Protein AF-A0A2V9WZZ8-F1 (afdb_monomer)

pLDDT: mean 70.02, std 19.93, range [45.94, 97.69]

Mean predicted aligned error: 18.55 Å

Structure (mmCIF, N/CA/C/O backbone):
data_AF-A0A2V9WZZ8-F1
#
_entry.id   AF-A0A2V9WZZ8-F1
#
loop_
_atom_site.group_PDB
_atom_site.id
_atom_site.type_symbol
_atom_site.label_atom_id
_atom_site.label_alt_id
_atom_site.label_comp_id
_atom_site.label_asym_id
_atom_site.label_entity_id
_atom_site.label_seq_id
_atom_site.pdbx_PDB_ins_code
_atom_site.Cartn_x
_atom_site.Cartn_y
_atom_site.C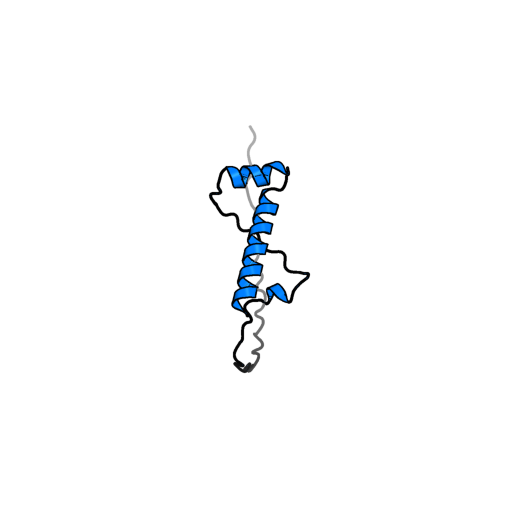artn_z
_atom_site.occupancy
_atom_site.B_iso_or_equiv
_atom_site.auth_seq_id
_atom_site.auth_comp_id
_atom_site.auth_asym_id
_atom_site.auth_atom_id
_atom_site.pdbx_PDB_model_num
ATOM 1 N N . MET A 1 1 ? 31.987 40.191 -49.364 1.00 49.53 1 MET A N 1
ATOM 2 C CA . MET A 1 1 ? 33.458 40.159 -49.185 1.00 49.53 1 MET A CA 1
ATOM 3 C C . MET A 1 1 ? 33.803 40.176 -47.699 1.00 49.53 1 MET A C 1
ATOM 5 O O . MET A 1 1 ? 33.594 41.201 -47.069 1.00 49.53 1 MET A O 1
ATOM 9 N N . LYS A 1 2 ? 34.309 39.069 -47.145 1.00 51.34 2 LYS A N 1
ATOM 10 C CA . LYS A 1 2 ? 35.476 38.989 -46.240 1.00 51.34 2 LYS A CA 1
ATOM 11 C C . LYS A 1 2 ? 35.624 37.543 -45.763 1.00 51.34 2 LYS A C 1
ATOM 13 O O . LYS A 1 2 ? 34.657 36.835 -45.519 1.00 51.34 2 LYS A O 1
ATOM 18 N N . LEU A 1 3 ? 36.875 37.120 -45.782 1.00 49.03 3 LEU A N 1
ATOM 19 C CA . LEU A 1 3 ? 37.390 35.763 -45.758 1.00 49.03 3 LEU A CA 1
ATOM 20 C C . LEU A 1 3 ? 37.950 35.426 -44.368 1.00 49.03 3 LEU A C 1
ATOM 22 O O . LEU A 1 3 ? 38.599 36.286 -43.781 1.00 49.03 3 LEU A O 1
ATOM 26 N N . ARG A 1 4 ? 37.872 34.127 -44.010 1.00 50.03 4 ARG A N 1
ATOM 27 C CA . ARG A 1 4 ? 38.788 33.363 -43.117 1.00 50.03 4 ARG A CA 1
ATOM 28 C C . ARG A 1 4 ? 38.669 33.691 -41.605 1.00 50.03 4 ARG A C 1
ATOM 30 O O . ARG A 1 4 ? 38.295 34.790 -41.250 1.00 50.03 4 ARG A O 1
ATOM 37 N N . THR A 1 5 ? 38.911 32.780 -40.653 1.00 53.75 5 THR A N 1
ATOM 38 C CA . THR A 1 5 ? 40.075 31.882 -40.508 1.00 53.75 5 THR A CA 1
ATOM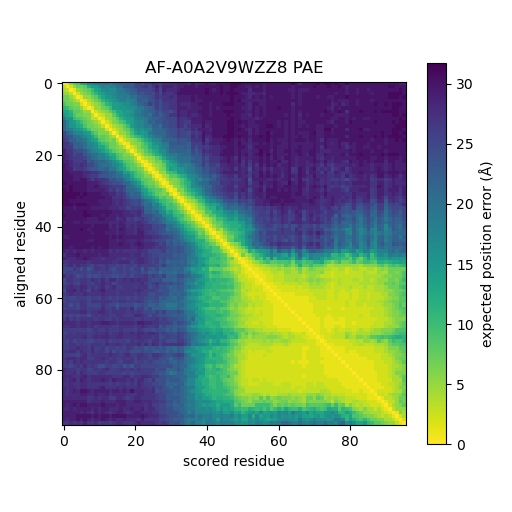 39 C C . THR A 1 5 ? 39.826 30.658 -39.592 1.00 53.75 5 THR A C 1
ATOM 41 O O . THR A 1 5 ? 39.423 30.767 -38.445 1.00 53.75 5 THR A O 1
ATOM 44 N N . ARG A 1 6 ? 40.151 29.485 -40.151 1.00 49.44 6 ARG A N 1
ATOM 45 C CA . ARG A 1 6 ? 40.938 28.336 -39.643 1.00 49.44 6 ARG A CA 1
ATOM 46 C C . ARG A 1 6 ? 40.933 27.963 -38.135 1.00 49.44 6 ARG A C 1
ATOM 48 O O . ARG A 1 6 ? 41.468 28.660 -37.285 1.00 49.44 6 ARG A O 1
ATOM 55 N N . VAL A 1 7 ? 40.490 26.723 -37.898 1.00 58.28 7 VAL A N 1
ATOM 56 C CA . VAL A 1 7 ? 40.718 25.845 -36.733 1.00 58.28 7 VAL A CA 1
ATOM 57 C C . VAL A 1 7 ? 42.209 25.566 -36.501 1.00 58.28 7 VAL A C 1
ATOM 59 O O . VAL A 1 7 ? 42.866 25.094 -37.424 1.00 58.28 7 VAL A O 1
ATOM 62 N N . THR A 1 8 ? 42.695 25.704 -35.260 1.00 53.38 8 THR A N 1
ATOM 63 C CA . THR A 1 8 ? 43.845 24.946 -34.715 1.00 53.38 8 THR A CA 1
ATOM 64 C C . THR A 1 8 ? 43.737 24.811 -33.183 1.00 53.38 8 THR A C 1
ATOM 66 O O . THR A 1 8 ? 44.142 25.690 -32.427 1.00 53.38 8 THR A O 1
ATOM 69 N N . LYS A 1 9 ? 43.205 23.686 -32.675 1.00 53.72 9 LYS A N 1
ATOM 70 C CA . LYS A 1 9 ? 43.284 23.361 -31.236 1.00 53.72 9 LYS A CA 1
ATOM 71 C C . LYS A 1 9 ? 44.623 22.682 -30.946 1.00 53.72 9 LYS A C 1
ATOM 73 O O . LYS A 1 9 ? 44.947 21.655 -31.535 1.00 53.72 9 LYS A O 1
ATOM 78 N N . GLY A 1 10 ? 45.390 23.305 -30.055 1.00 45.94 10 GLY A N 1
ATOM 79 C CA . GLY A 1 10 ? 46.768 22.970 -29.716 1.00 45.94 10 GLY A CA 1
ATOM 80 C C . GLY A 1 10 ? 47.008 21.536 -29.230 1.00 45.94 10 GLY A C 1
ATOM 81 O O . GLY A 1 10 ? 46.211 20.922 -28.520 1.00 45.94 10 GLY A O 1
ATOM 82 N N . ARG A 1 11 ? 48.181 21.053 -29.634 1.00 48.47 11 ARG A N 1
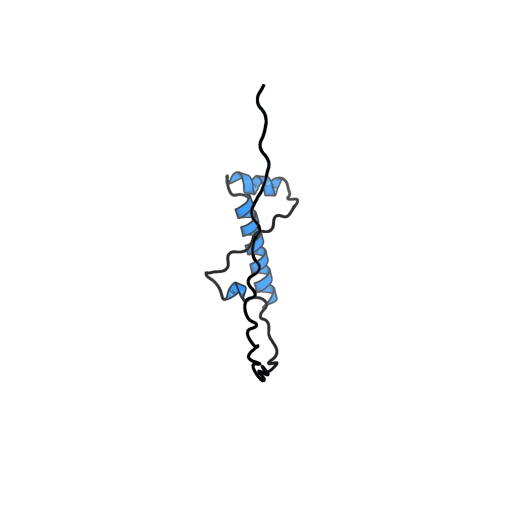ATOM 83 C CA . ARG A 1 11 ? 48.864 19.797 -29.314 1.00 48.47 11 ARG A CA 1
ATOM 84 C C . ARG A 1 11 ? 48.955 19.581 -27.793 1.00 48.47 11 ARG A C 1
ATOM 86 O O . ARG A 1 11 ? 49.617 20.347 -27.102 1.00 48.47 11 ARG A O 1
ATOM 93 N N . ARG A 1 12 ? 48.330 18.519 -27.267 1.00 47.69 12 ARG A N 1
ATOM 94 C CA . ARG A 1 12 ? 48.564 18.041 -25.890 1.00 47.69 12 ARG A CA 1
ATOM 95 C C . ARG A 1 12 ? 49.848 17.209 -25.858 1.00 47.69 12 ARG A C 1
ATOM 97 O O . ARG A 1 12 ? 49.940 16.184 -26.532 1.00 47.69 12 ARG A O 1
ATOM 104 N N . GLY A 1 13 ? 50.835 17.679 -25.099 1.00 46.44 13 GLY A N 1
ATOM 105 C CA . GLY A 1 13 ? 52.066 16.953 -24.799 1.00 46.44 13 GLY A CA 1
ATOM 106 C C . GLY A 1 13 ? 51.802 15.730 -23.917 1.00 46.44 13 GLY A C 1
ATOM 107 O O . GLY A 1 13 ? 50.931 15.751 -23.051 1.00 46.44 13 GLY A O 1
ATOM 108 N N . LYS A 1 14 ? 52.553 14.656 -24.171 1.00 54.34 14 LYS A N 1
ATOM 109 C CA . LYS A 1 14 ? 52.608 13.443 -23.351 1.00 54.34 14 LYS A CA 1
ATOM 110 C C . LYS A 1 14 ? 53.529 13.700 -22.156 1.00 54.34 14 LYS A C 1
ATOM 112 O O . LYS A 1 14 ? 54.690 14.037 -22.365 1.00 54.34 14 LYS A O 1
ATOM 117 N N . THR A 1 15 ? 53.059 13.466 -20.936 1.00 51.28 15 THR A N 1
ATOM 118 C CA . THR A 1 15 ? 53.920 13.308 -19.755 1.00 51.28 15 THR A CA 1
ATOM 119 C C . THR A 1 15 ? 53.725 11.910 -19.181 1.00 51.28 15 THR A C 1
ATOM 121 O O . THR A 1 15 ? 52.633 11.513 -18.782 1.00 51.28 15 THR A O 1
ATOM 124 N N . ALA A 1 16 ? 54.806 11.132 -19.219 1.00 50.78 16 ALA A N 1
ATOM 125 C CA . ALA A 1 16 ? 54.902 9.803 -18.643 1.00 50.78 16 ALA A CA 1
ATOM 126 C C . ALA A 1 16 ? 55.056 9.919 -17.120 1.00 50.78 16 ALA A C 1
ATOM 128 O O . ALA A 1 16 ? 55.975 10.576 -16.635 1.00 50.78 16 ALA A O 1
ATOM 129 N N . GLY A 1 17 ? 54.162 9.270 -16.372 1.00 46.59 17 GLY A N 1
ATOM 130 C CA . GLY A 1 17 ? 54.146 9.276 -14.910 1.00 46.59 17 GLY A CA 1
ATOM 131 C C . GLY A 1 17 ? 54.171 7.864 -14.327 1.00 46.59 17 GLY A C 1
ATOM 132 O O . GLY A 1 17 ? 53.133 7.234 -14.192 1.00 46.59 17 GLY A O 1
ATOM 133 N N . ARG A 1 18 ? 55.391 7.404 -14.027 1.00 51.78 18 ARG A N 1
ATOM 134 C CA . ARG A 1 18 ? 55.849 6.540 -12.915 1.00 51.78 18 ARG A CA 1
ATOM 135 C C . ARG A 1 18 ? 54.979 5.338 -12.471 1.00 51.78 18 ARG A C 1
ATOM 137 O O . ARG A 1 18 ? 53.913 5.488 -11.888 1.00 51.78 18 ARG A O 1
ATOM 144 N N . LYS A 1 19 ? 55.530 4.125 -12.637 1.00 55.03 19 LYS A N 1
ATOM 145 C CA . LYS A 1 19 ? 55.020 2.862 -12.067 1.00 55.03 19 LYS A CA 1
ATOM 146 C C . LYS A 1 19 ? 55.255 2.815 -10.549 1.00 55.03 19 LYS A C 1
ATOM 148 O O . LYS A 1 19 ? 56.396 2.971 -10.118 1.00 55.03 19 LYS A O 1
ATOM 153 N N . THR A 1 20 ? 54.223 2.512 -9.763 1.00 55.25 20 THR A N 1
ATOM 154 C CA . THR A 1 20 ? 54.366 2.184 -8.334 1.00 55.25 20 THR A CA 1
ATOM 155 C C . THR A 1 20 ? 54.370 0.669 -8.171 1.00 55.25 20 THR A C 1
ATOM 157 O O . THR A 1 20 ? 53.415 -0.010 -8.546 1.00 55.25 20 THR A O 1
ATOM 160 N N . ALA A 1 21 ? 55.478 0.139 -7.655 1.00 51.75 21 ALA A N 1
ATOM 161 C CA . ALA A 1 21 ? 55.664 -1.276 -7.372 1.00 51.75 21 ALA A CA 1
ATOM 162 C C . ALA A 1 21 ? 54.658 -1.755 -6.313 1.00 51.75 21 ALA A C 1
ATOM 164 O O . ALA A 1 21 ? 54.549 -1.179 -5.230 1.00 51.75 21 ALA A O 1
ATOM 165 N N . GLY A 1 22 ? 53.913 -2.812 -6.640 1.00 49.31 22 GLY A N 1
ATOM 166 C CA . GLY A 1 22 ? 52.954 -3.439 -5.740 1.00 49.31 22 GLY A CA 1
ATOM 167 C C . GLY A 1 22 ? 53.651 -4.064 -4.534 1.00 49.31 22 GLY A C 1
ATOM 168 O O . GLY A 1 22 ? 54.463 -4.979 -4.670 1.00 49.31 22 GLY A O 1
ATOM 169 N N . ARG A 1 23 ? 53.303 -3.587 -3.339 1.00 53.78 23 ARG A N 1
ATOM 170 C CA . ARG A 1 23 ? 53.648 -4.216 -2.064 1.00 53.78 23 ARG A CA 1
ATOM 171 C C . ARG A 1 23 ? 52.850 -5.519 -1.953 1.00 53.78 23 ARG A C 1
ATOM 173 O O . ARG A 1 23 ? 51.653 -5.495 -1.689 1.00 53.78 23 ARG A O 1
ATOM 180 N N . ARG A 1 24 ? 53.502 -6.657 -2.216 1.00 58.72 24 ARG A N 1
ATOM 181 C CA . ARG A 1 24 ? 52.943 -7.998 -1.984 1.00 58.72 24 ARG A CA 1
ATOM 182 C C . ARG A 1 24 ? 52.670 -8.162 -0.487 1.00 58.72 24 ARG A C 1
ATOM 184 O O . ARG A 1 24 ? 53.610 -8.225 0.298 1.00 58.72 24 ARG A O 1
ATOM 191 N N . ILE A 1 25 ? 51.399 -8.221 -0.095 1.00 54.12 25 ILE A N 1
ATOM 192 C CA . ILE A 1 25 ? 51.016 -8.654 1.251 1.00 54.12 25 ILE A CA 1
ATOM 193 C C . ILE A 1 25 ? 51.059 -10.180 1.242 1.00 54.12 25 ILE A C 1
ATOM 195 O O . ILE A 1 25 ? 50.272 -10.833 0.559 1.00 54.12 25 ILE A O 1
ATOM 199 N N . ALA A 1 26 ? 52.037 -10.732 1.954 1.00 54.53 26 ALA A N 1
ATOM 200 C CA . ALA A 1 26 ? 52.143 -12.155 2.204 1.00 54.53 26 ALA A CA 1
ATOM 201 C C . ALA A 1 26 ? 50.999 -12.614 3.126 1.00 54.53 26 ALA A C 1
ATOM 203 O O . ALA A 1 26 ? 50.751 -12.005 4.162 1.00 54.53 26 ALA A O 1
ATOM 204 N N . ASN A 1 27 ? 50.339 -13.696 2.713 1.00 55.41 27 ASN A N 1
ATOM 205 C CA . ASN A 1 27 ? 49.604 -14.674 3.517 1.00 55.41 27 ASN A CA 1
ATOM 206 C C . ASN A 1 27 ? 48.672 -14.148 4.622 1.00 55.41 27 ASN A C 1
ATOM 208 O O . ASN A 1 27 ? 49.055 -14.034 5.782 1.00 55.41 27 ASN A O 1
ATOM 212 N N . LEU A 1 28 ? 47.386 -14.018 4.287 1.00 54.31 28 LEU A N 1
ATOM 213 C CA . LEU A 1 28 ? 46.301 -14.079 5.266 1.00 54.31 28 LEU A CA 1
ATOM 214 C C . LEU A 1 28 ? 45.401 -15.271 4.933 1.00 54.31 28 LEU A C 1
ATOM 216 O O . LEU A 1 28 ? 44.543 -15.207 4.055 1.00 54.31 28 LEU A O 1
ATOM 220 N N . ARG A 1 29 ? 45.622 -16.383 5.638 1.00 50.91 29 ARG A N 1
ATOM 221 C CA . ARG A 1 29 ? 44.720 -17.537 5.655 1.00 50.91 29 ARG A CA 1
ATOM 222 C C . ARG A 1 29 ? 43.674 -17.287 6.737 1.00 50.91 29 ARG A C 1
ATOM 224 O O . ARG A 1 29 ? 43.922 -17.549 7.908 1.00 50.91 29 ARG A O 1
ATOM 231 N N . ALA A 1 30 ? 42.520 -16.752 6.352 1.00 51.16 30 ALA A N 1
ATOM 232 C CA . ALA A 1 30 ? 41.360 -16.708 7.233 1.00 51.16 30 ALA A CA 1
ATOM 233 C C . ALA A 1 30 ? 40.767 -18.120 7.318 1.00 51.16 30 ALA A C 1
ATOM 235 O O . ALA A 1 30 ? 40.451 -18.733 6.297 1.00 51.16 30 ALA A O 1
ATOM 236 N N . ALA A 1 31 ? 40.671 -18.653 8.534 1.00 50.84 31 ALA A N 1
ATOM 237 C CA . ALA A 1 31 ? 40.023 -19.925 8.797 1.00 50.84 31 ALA A CA 1
ATOM 238 C C . ALA A 1 31 ? 38.607 -19.918 8.202 1.00 50.84 31 ALA A C 1
ATOM 240 O O . ALA A 1 31 ? 37.817 -19.013 8.469 1.00 50.84 31 ALA A O 1
ATOM 241 N N . ALA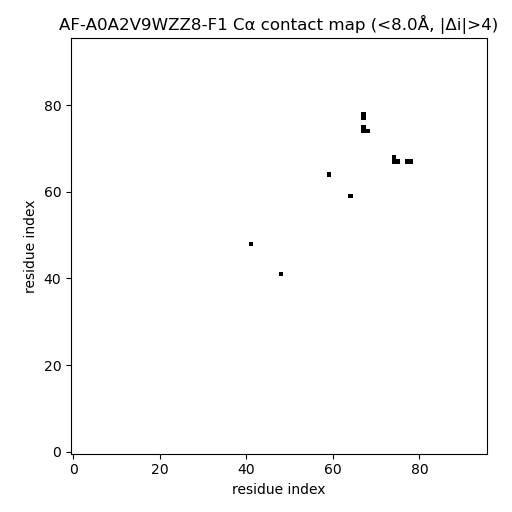 A 1 32 ? 38.281 -20.947 7.419 1.00 52.59 32 ALA A N 1
ATOM 242 C CA . ALA A 1 32 ? 36.914 -21.263 7.030 1.00 52.59 32 ALA A CA 1
ATOM 243 C C . ALA A 1 32 ? 36.159 -21.807 8.257 1.00 52.59 32 ALA A C 1
ATOM 245 O O . ALA A 1 32 ? 35.774 -22.971 8.311 1.00 52.59 32 ALA A O 1
ATOM 246 N N . GLY A 1 33 ? 35.979 -20.962 9.273 1.00 46.97 33 GLY A N 1
ATOM 247 C CA . GLY A 1 33 ? 34.938 -21.153 10.268 1.00 46.97 33 GLY A CA 1
ATOM 248 C C . GLY A 1 33 ? 33.616 -20.962 9.543 1.00 46.97 33 GLY A C 1
ATOM 249 O O . GLY A 1 33 ? 33.322 -19.859 9.081 1.00 46.97 33 GLY A O 1
ATOM 250 N N . GLY A 1 34 ? 32.894 -22.069 9.356 1.00 47.41 34 GLY A N 1
ATOM 251 C CA . GLY A 1 34 ? 31.658 -22.162 8.592 1.00 47.41 34 GLY A CA 1
ATOM 252 C C . GLY A 1 34 ? 30.784 -20.938 8.798 1.00 47.41 34 GLY A C 1
ATOM 253 O O . GLY A 1 34 ? 30.295 -20.672 9.895 1.00 47.41 34 GLY A O 1
ATOM 254 N N . SER A 1 35 ? 30.612 -20.181 7.718 1.00 48.50 35 SER A N 1
ATOM 255 C CA . SER A 1 35 ? 29.713 -19.048 7.685 1.00 48.50 35 SER A CA 1
ATOM 256 C C . SER A 1 35 ? 28.298 -19.583 7.888 1.00 48.50 35 SER A C 1
ATOM 258 O O . SER A 1 35 ? 27.596 -19.902 6.929 1.00 48.50 35 SER A O 1
ATOM 260 N N . LYS A 1 36 ? 27.852 -19.666 9.144 1.00 54.22 36 LYS A N 1
ATOM 261 C CA . LYS A 1 36 ? 26.434 -19.543 9.464 1.00 54.22 36 LYS A CA 1
ATOM 262 C C . LYS A 1 36 ? 26.060 -18.110 9.092 1.00 54.22 36 LYS A C 1
ATOM 264 O O . LYS A 1 36 ? 25.956 -17.242 9.951 1.00 54.22 36 LYS A O 1
ATOM 269 N N . ARG A 1 37 ? 25.9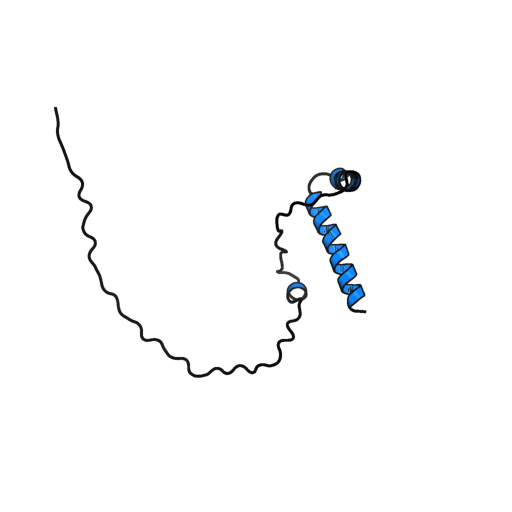46 -17.842 7.786 1.00 47.31 37 ARG A N 1
ATOM 270 C CA . ARG A 1 37 ? 25.294 -16.651 7.244 1.00 47.31 37 ARG A CA 1
ATOM 271 C C . ARG A 1 37 ? 23.875 -16.714 7.772 1.00 47.31 37 ARG A C 1
ATOM 273 O O . ARG A 1 37 ? 23.023 -17.403 7.219 1.00 47.31 37 ARG A O 1
ATOM 280 N N . SER A 1 38 ? 23.654 -16.040 8.890 1.00 50.59 38 SER A N 1
ATOM 281 C CA . SER A 1 38 ? 22.329 -15.712 9.366 1.00 50.59 38 SER A CA 1
ATOM 282 C C . SER A 1 38 ? 21.623 -14.992 8.206 1.00 50.59 38 SER A C 1
ATOM 284 O O . SER A 1 38 ? 22.110 -13.964 7.732 1.00 50.59 38 SER A O 1
ATOM 286 N N . PRO A 1 39 ? 20.481 -15.489 7.699 1.00 56.31 39 PRO A N 1
ATOM 287 C CA . PRO A 1 39 ? 19.785 -14.848 6.578 1.00 56.31 39 PRO A CA 1
ATOM 288 C C . PRO A 1 39 ? 19.241 -13.448 6.913 1.00 56.31 39 PRO A C 1
ATOM 290 O O . PRO A 1 39 ? 18.631 -12.799 6.069 1.00 56.31 39 PRO A O 1
ATOM 293 N N . ASN A 1 40 ? 19.419 -12.989 8.156 1.00 58.81 40 ASN A N 1
ATOM 294 C CA . ASN A 1 40 ? 18.747 -11.833 8.729 1.00 58.81 40 ASN A CA 1
ATOM 295 C C . ASN A 1 40 ? 19.718 -10.849 9.407 1.00 58.81 40 ASN A C 1
ATOM 297 O O . ASN A 1 40 ? 19.396 -10.320 10.464 1.00 58.81 40 ASN A O 1
ATOM 301 N N . LEU A 1 41 ? 20.835 -10.500 8.759 1.00 52.50 41 LEU A N 1
ATOM 302 C CA . LEU A 1 41 ? 21.607 -9.285 9.110 1.00 52.50 41 LEU A CA 1
ATOM 303 C C . LEU A 1 41 ? 20.724 -8.014 9.128 1.00 52.50 41 LEU A C 1
ATOM 305 O O . LEU A 1 41 ? 21.022 -7.029 9.790 1.00 52.50 41 LEU A O 1
ATOM 309 N N . ILE A 1 42 ? 19.596 -8.057 8.415 1.00 53.44 42 ILE A N 1
ATOM 310 C CA . ILE A 1 42 ? 18.595 -6.991 8.311 1.00 53.44 42 ILE A CA 1
ATOM 311 C C . ILE A 1 42 ? 17.790 -6.795 9.610 1.00 53.44 42 ILE A C 1
ATOM 313 O O . ILE A 1 42 ? 17.292 -5.700 9.847 1.00 53.44 42 ILE A O 1
ATOM 317 N N . ALA A 1 43 ? 17.640 -7.831 10.442 1.00 54.59 43 ALA A N 1
ATOM 318 C CA . ALA A 1 43 ? 16.889 -7.728 11.697 1.00 54.59 43 ALA A CA 1
ATOM 319 C C . ALA A 1 43 ? 17.731 -7.141 12.846 1.00 54.59 43 ALA A C 1
ATOM 321 O O . ALA A 1 43 ? 17.171 -6.591 13.785 1.00 54.59 43 ALA A O 1
ATOM 322 N N . GLU A 1 44 ? 19.058 -7.250 12.754 1.00 53.06 44 GLU A N 1
ATOM 323 C CA . GLU A 1 44 ? 20.015 -6.842 13.791 1.00 53.06 44 GLU A CA 1
ATOM 324 C C . GLU A 1 44 ? 20.487 -5.385 13.606 1.00 53.06 44 GLU A C 1
ATOM 326 O O . GLU A 1 44 ? 20.807 -4.697 14.569 1.00 53.06 44 GLU A O 1
ATOM 331 N N . ILE A 1 45 ? 20.410 -4.853 12.378 1.00 55.22 45 ILE A N 1
ATOM 332 C CA . ILE A 1 45 ? 20.599 -3.426 12.062 1.00 55.22 45 ILE A CA 1
ATOM 333 C C . ILE A 1 45 ? 19.232 -2.722 12.144 1.00 55.22 45 ILE A C 1
ATOM 335 O O . ILE A 1 45 ? 18.698 -2.226 11.148 1.00 55.22 45 ILE A O 1
ATOM 339 N N . GLY A 1 46 ? 18.617 -2.745 13.329 1.00 54.31 46 GLY A N 1
ATOM 340 C CA . GLY A 1 46 ? 17.234 -2.301 13.553 1.00 54.31 46 GLY A CA 1
ATOM 341 C C . GLY A 1 46 ? 16.938 -0.842 13.173 1.00 54.31 46 GLY A C 1
ATOM 342 O O . GLY A 1 46 ? 15.785 -0.511 12.905 1.00 54.31 46 GLY A O 1
ATOM 343 N N . GLU A 1 47 ? 17.959 0.016 13.076 1.00 55.81 47 GLU A N 1
ATOM 344 C CA . GLU A 1 47 ? 17.780 1.462 12.859 1.00 55.81 47 GLU A CA 1
ATOM 345 C C . GLU A 1 47 ? 18.247 1.988 11.492 1.00 55.81 47 GLU A C 1
ATOM 347 O O . 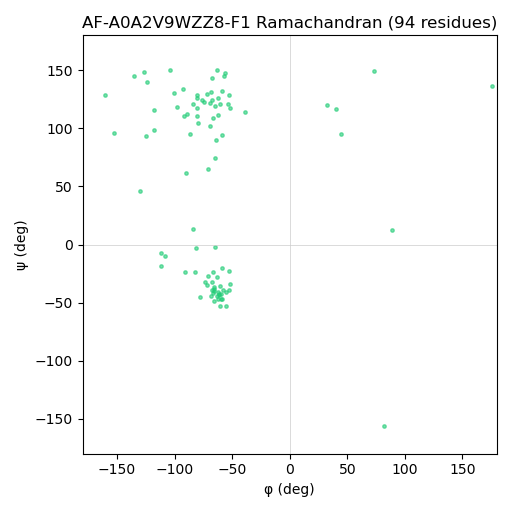GLU A 1 47 ? 17.794 3.049 11.062 1.00 55.81 47 GLU A O 1
ATOM 352 N N . LEU A 1 48 ? 19.098 1.259 10.757 1.00 55.50 48 LEU A N 1
ATOM 353 C CA . LEU A 1 48 ? 19.673 1.757 9.493 1.00 55.50 48 LEU A CA 1
ATOM 354 C C . LEU A 1 48 ? 19.129 1.071 8.231 1.00 55.50 48 LEU A C 1
ATOM 356 O O . LEU A 1 48 ? 19.377 1.539 7.115 1.00 55.50 48 LEU A O 1
ATOM 360 N N . TYR A 1 49 ? 18.368 -0.020 8.362 1.00 62.31 49 TYR A N 1
ATOM 361 C CA . TYR A 1 49 ? 17.812 -0.698 7.194 1.00 62.31 49 TYR A CA 1
ATOM 362 C C . TYR A 1 49 ? 16.571 0.024 6.661 1.00 62.31 49 TYR A C 1
ATOM 364 O O . TYR A 1 49 ? 15.464 -0.097 7.187 1.00 62.31 49 TYR A O 1
ATOM 372 N N . ARG A 1 50 ? 16.739 0.734 5.543 1.00 67.19 50 ARG A N 1
ATOM 373 C CA . ARG A 1 50 ? 15.629 1.204 4.707 1.00 67.19 50 ARG A CA 1
ATOM 374 C C . ARG A 1 50 ? 15.347 0.159 3.627 1.00 67.19 50 ARG A C 1
ATOM 376 O O . ARG A 1 50 ? 16.160 0.009 2.715 1.00 67.19 50 ARG A O 1
ATOM 383 N N . PRO A 1 51 ? 14.204 -0.551 3.673 1.00 75.50 51 PRO A N 1
ATOM 384 C CA . PRO A 1 51 ? 13.878 -1.521 2.642 1.00 75.50 51 PRO A CA 1
ATOM 385 C C . PRO A 1 51 ? 13.775 -0.853 1.267 1.00 75.50 51 PRO A C 1
ATOM 387 O O . PRO A 1 51 ? 12.938 0.030 1.054 1.00 75.50 51 PRO A O 1
ATOM 390 N N . ILE A 1 52 ? 14.597 -1.304 0.320 1.00 84.81 52 ILE A N 1
ATOM 391 C CA . ILE A 1 52 ? 14.562 -0.828 -1.065 1.00 84.81 52 ILE A CA 1
ATOM 392 C C . ILE A 1 52 ? 13.268 -1.328 -1.713 1.00 84.81 52 ILE A C 1
ATOM 394 O O . ILE A 1 52 ? 13.006 -2.532 -1.765 1.00 84.81 52 ILE A O 1
ATOM 398 N N . LYS A 1 53 ? 12.440 -0.400 -2.199 1.00 87.75 53 LYS A N 1
ATOM 399 C CA . LYS A 1 53 ? 11.218 -0.728 -2.942 1.00 87.75 53 LYS A CA 1
ATOM 400 C C . LYS A 1 53 ? 11.600 -1.047 -4.384 1.00 87.75 53 LYS A C 1
ATOM 402 O O . LYS A 1 53 ? 12.275 -0.248 -5.024 1.00 87.75 53 LYS A O 1
ATOM 407 N N . LYS A 1 54 ? 11.152 -2.190 -4.894 1.00 90.25 54 LYS A N 1
ATOM 408 C CA . LYS A 1 54 ? 11.298 -2.550 -6.307 1.00 90.25 54 LYS A CA 1
ATOM 409 C C . LYS A 1 54 ? 9.970 -2.276 -7.022 1.00 90.25 54 LYS A C 1
ATOM 411 O O . LYS A 1 54 ? 8.939 -2.689 -6.487 1.00 90.25 54 LYS A O 1
ATOM 416 N N . PRO A 1 55 ? 9.960 -1.573 -8.168 1.00 91.69 55 PRO A N 1
ATOM 417 C CA . PRO A 1 55 ? 8.749 -1.435 -8.963 1.00 91.69 55 PRO A CA 1
ATOM 418 C C . PRO A 1 55 ? 8.389 -2.807 -9.535 1.00 91.69 55 PRO A C 1
ATOM 420 O O . PRO A 1 55 ? 9.212 -3.456 -10.174 1.00 91.69 55 PRO A O 1
ATOM 423 N N . VAL A 1 56 ? 7.171 -3.260 -9.259 1.00 92.81 56 VAL A N 1
ATOM 424 C CA . VAL A 1 56 ? 6.633 -4.524 -9.762 1.00 92.81 56 VAL A CA 1
ATOM 425 C C . VAL A 1 56 ? 5.210 -4.293 -10.244 1.00 92.81 56 VAL A C 1
ATOM 427 O O . VAL A 1 56 ? 4.473 -3.501 -9.652 1.00 92.81 56 VAL A O 1
ATOM 430 N N . THR A 1 57 ? 4.820 -4.994 -11.304 1.00 94.19 57 THR A N 1
ATOM 431 C CA . THR A 1 57 ? 3.436 -5.005 -11.779 1.00 94.19 57 THR A CA 1
ATOM 432 C C . THR A 1 57 ? 2.697 -6.131 -11.067 1.00 94.19 57 THR A C 1
ATOM 434 O O . THR A 1 57 ? 2.998 -7.301 -11.283 1.00 94.19 57 THR A O 1
ATOM 437 N N . LEU A 1 58 ? 1.746 -5.779 -10.203 1.00 92.88 58 LEU A N 1
ATOM 438 C CA . LEU A 1 58 ? 0.912 -6.719 -9.454 1.00 92.88 58 LEU A CA 1
ATOM 439 C C . LEU A 1 58 ? -0.561 -6.416 -9.730 1.00 92.88 58 LEU A C 1
ATOM 441 O O . LEU A 1 58 ? -0.958 -5.250 -9.770 1.00 92.88 58 LEU A O 1
ATOM 445 N N . ARG A 1 59 ? -1.367 -7.465 -9.891 1.00 95.88 59 ARG A N 1
ATOM 446 C CA . ARG A 1 59 ? -2.827 -7.362 -9.949 1.00 95.88 59 ARG A CA 1
ATOM 447 C C . ARG A 1 59 ? -3.394 -7.555 -8.544 1.00 95.88 59 ARG A C 1
ATOM 449 O O . ARG A 1 59 ? -2.959 -8.450 -7.830 1.00 95.88 59 ARG A O 1
ATOM 456 N N . LEU A 1 60 ? -4.317 -6.682 -8.160 1.00 95.06 60 LEU A N 1
ATOM 457 C CA . LEU A 1 60 ? -5.036 -6.719 -6.889 1.00 95.06 60 LEU A CA 1
ATOM 458 C C . LEU A 1 60 ? -6.529 -6.684 -7.190 1.00 95.06 60 LEU A C 1
ATOM 460 O O . LEU A 1 60 ? -6.932 -6.036 -8.162 1.00 95.06 60 LEU A O 1
ATOM 464 N N . ASP A 1 61 ? -7.321 -7.318 -6.338 1.00 97.69 61 ASP A N 1
ATOM 465 C CA . ASP A 1 61 ? -8.773 -7.285 -6.456 1.00 97.69 61 ASP A CA 1
ATOM 466 C C . ASP A 1 61 ? -9.319 -5.861 -6.288 1.00 97.69 61 ASP A C 1
ATOM 468 O O . ASP A 1 61 ? -8.729 -4.993 -5.625 1.00 97.69 61 ASP A O 1
ATOM 472 N N . ALA A 1 62 ? -10.448 -5.602 -6.946 1.00 97.69 62 ALA A N 1
ATOM 473 C CA . ALA A 1 62 ? -11.029 -4.267 -7.029 1.00 97.69 62 ALA A CA 1
ATOM 474 C C . ALA A 1 62 ? -11.503 -3.751 -5.661 1.00 97.69 62 ALA A C 1
ATOM 476 O O . ALA A 1 62 ? -11.312 -2.575 -5.341 1.00 97.69 62 ALA A O 1
ATOM 477 N N . ASP A 1 63 ? -12.074 -4.628 -4.844 1.00 97.56 63 ASP A N 1
ATOM 478 C CA . ASP A 1 63 ? -12.555 -4.362 -3.489 1.00 97.56 63 ASP A CA 1
ATOM 479 C C . ASP A 1 63 ? -11.402 -4.076 -2.516 1.00 97.56 63 ASP A C 1
ATOM 481 O O . ASP A 1 63 ? -11.437 -3.078 -1.789 1.00 97.56 63 ASP A O 1
ATOM 485 N N . VAL A 1 64 ? -10.327 -4.865 -2.573 1.00 96.50 64 VAL A N 1
ATOM 486 C CA . VAL A 1 64 ? -9.099 -4.642 -1.801 1.00 96.50 64 VAL A CA 1
ATOM 487 C C . VAL A 1 64 ? -8.515 -3.274 -2.148 1.00 96.50 64 VAL A C 1
ATOM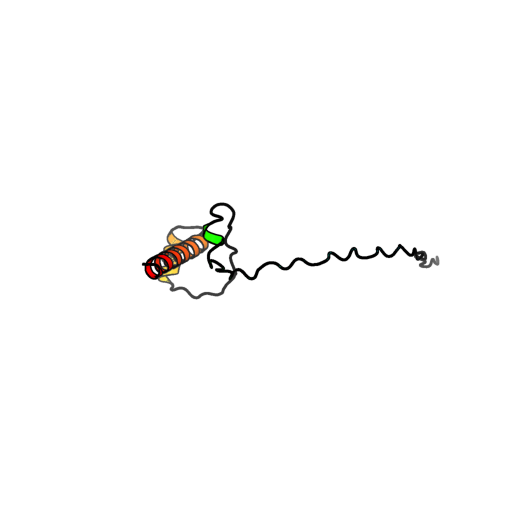 489 O O . VAL A 1 64 ? -8.179 -2.473 -1.266 1.00 96.50 64 VAL A O 1
ATOM 492 N N . LEU A 1 65 ? -8.431 -2.959 -3.441 1.00 96.31 65 LEU A N 1
ATOM 493 C CA . LEU A 1 65 ? -7.908 -1.683 -3.912 1.00 96.31 65 LEU A CA 1
ATOM 494 C C . LEU A 1 65 ? -8.807 -0.505 -3.494 1.00 96.31 65 LEU A C 1
ATOM 496 O O . LEU A 1 65 ? -8.288 0.537 -3.075 1.00 96.31 65 LEU A O 1
ATOM 500 N N . ALA A 1 66 ? -10.131 -0.668 -3.547 1.00 97.38 66 ALA A N 1
ATOM 501 C CA . ALA A 1 66 ? -11.098 0.320 -3.073 1.00 97.38 66 ALA A CA 1
ATOM 502 C C . ALA A 1 66 ? -10.974 0.562 -1.559 1.00 97.38 66 ALA A C 1
ATOM 504 O O . ALA A 1 66 ? -10.913 1.717 -1.122 1.00 97.38 66 ALA A O 1
ATOM 505 N N . TRP A 1 67 ? -10.836 -0.499 -0.760 1.00 97.06 67 TRP A N 1
ATOM 506 C CA . TRP A 1 67 ? -10.660 -0.410 0.690 1.00 97.06 67 TRP A CA 1
ATOM 507 C C . TRP A 1 67 ? -9.410 0.393 1.071 1.00 97.06 67 TRP A C 1
ATOM 509 O O . TRP A 1 67 ? -9.476 1.326 1.880 1.00 97.06 67 TRP A O 1
ATOM 519 N N . PHE A 1 68 ? -8.272 0.111 0.429 1.00 96.81 68 PHE A N 1
ATOM 520 C CA . PHE A 1 68 ? -7.035 0.855 0.679 1.00 96.81 68 PHE A CA 1
ATOM 521 C C . PHE A 1 68 ? -7.105 2.316 0.205 1.00 96.81 68 PHE A C 1
ATOM 5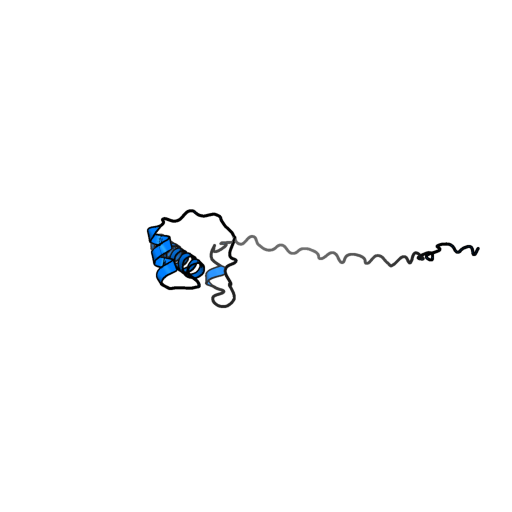23 O O . PHE A 1 68 ? -6.469 3.184 0.822 1.00 96.81 68 PHE A O 1
ATOM 530 N N . LYS A 1 69 ? -7.854 2.604 -0.870 1.00 96.44 69 LYS A N 1
ATOM 531 C CA . LYS A 1 69 ? -8.072 3.966 -1.390 1.00 96.44 69 LYS A CA 1
ATOM 532 C C . LYS A 1 69 ? -9.018 4.799 -0.523 1.00 96.44 69 LYS A C 1
ATOM 534 O O . LYS A 1 69 ? -8.787 6.001 -0.415 1.00 96.44 69 LYS A O 1
ATOM 539 N N . LYS A 1 70 ? -10.011 4.189 0.141 1.00 96.69 70 LYS A N 1
ATOM 540 C CA . LYS A 1 70 ? -10.968 4.881 1.034 1.00 96.69 70 LYS A CA 1
ATOM 541 C C . LYS A 1 70 ? -10.273 5.740 2.095 1.00 96.69 70 LYS A C 1
ATOM 543 O O . LYS A 1 70 ? -10.750 6.805 2.456 1.00 96.69 70 LYS A O 1
ATOM 548 N N . GLN A 1 71 ? -9.112 5.296 2.567 1.00 91.62 71 GLN A N 1
ATOM 549 C CA . GLN A 1 71 ? -8.318 5.992 3.579 1.00 91.62 71 GLN A CA 1
ATOM 550 C C . GLN A 1 71 ? -7.405 7.101 2.991 1.00 91.62 71 GLN A C 1
ATOM 552 O O . GLN A 1 71 ? -6.455 7.536 3.645 1.00 91.62 71 GLN A O 1
ATOM 557 N N . GLY A 1 72 ? -7.598 7.504 1.731 1.00 93.44 72 GLY A N 1
ATOM 558 C CA . GLY A 1 72 ? -6.905 8.628 1.093 1.00 93.44 72 GLY A CA 1
ATOM 559 C C . GLY A 1 72 ? -5.504 8.322 0.549 1.00 93.44 72 GLY A C 1
ATOM 560 O O . GLY A 1 72 ? -5.156 7.179 0.231 1.00 93.44 72 GLY A O 1
ATOM 561 N N . ARG A 1 73 ? -4.678 9.370 0.424 1.00 94.06 73 ARG A N 1
ATOM 562 C CA . ARG A 1 73 ? -3.311 9.302 -0.125 1.00 94.06 73 ARG A CA 1
ATOM 563 C C . ARG A 1 73 ? -2.439 8.296 0.643 1.00 94.06 73 ARG A C 1
ATOM 565 O O . ARG A 1 73 ? -2.582 8.102 1.844 1.00 94.06 73 ARG A O 1
ATOM 572 N N . GLY A 1 74 ? -1.507 7.651 -0.064 1.00 93.25 74 GLY A N 1
ATOM 573 C CA . GLY A 1 74 ? -0.560 6.703 0.539 1.00 93.25 74 GLY A CA 1
ATOM 574 C C . GLY A 1 74 ? -1.049 5.252 0.607 1.00 93.25 74 GLY A C 1
ATOM 575 O O . GLY A 1 74 ? -0.402 4.421 1.247 1.00 93.25 74 GLY A O 1
ATOM 576 N N . TYR A 1 75 ? -2.141 4.921 -0.087 1.00 96.25 75 TYR A N 1
ATOM 577 C CA . TYR A 1 75 ? -2.693 3.566 -0.153 1.00 96.25 75 TYR A CA 1
ATOM 578 C C . TYR A 1 75 ? -1.654 2.502 -0.566 1.00 96.25 75 TYR A C 1
ATOM 580 O O . TYR A 1 75 ? -1.583 1.450 0.060 1.00 96.25 75 TYR A O 1
ATOM 588 N N . GLN A 1 76 ? -0.757 2.805 -1.512 1.00 93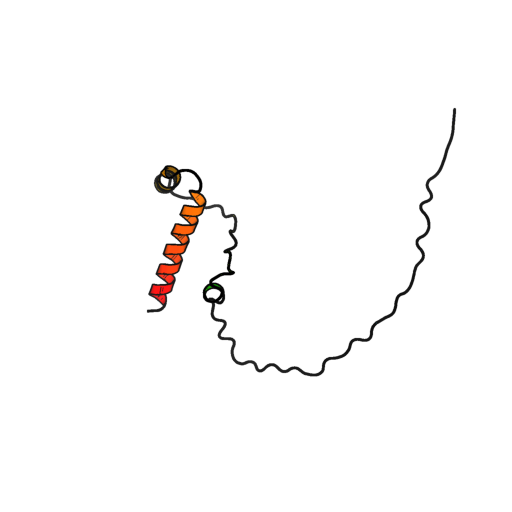.38 76 GLN A N 1
ATOM 589 C CA . GLN A 1 76 ? 0.329 1.900 -1.931 1.00 93.38 76 GLN A CA 1
ATOM 590 C C . GLN A 1 76 ? 1.311 1.576 -0.792 1.00 93.38 76 GLN A C 1
ATOM 592 O O . GLN A 1 76 ? 1.730 0.433 -0.614 1.00 93.38 76 GLN A O 1
ATOM 597 N N . THR A 1 77 ? 1.659 2.574 0.027 1.00 93.12 77 THR A N 1
ATOM 598 C CA . THR A 1 77 ? 2.518 2.370 1.203 1.00 93.12 77 THR A CA 1
ATOM 599 C C . THR A 1 77 ? 1.821 1.490 2.239 1.00 93.12 77 THR A C 1
ATOM 601 O O . THR A 1 77 ? 2.474 0.649 2.860 1.00 93.12 77 THR A O 1
ATOM 604 N N . ARG A 1 78 ? 0.499 1.639 2.404 1.00 94.75 78 ARG A N 1
ATOM 605 C CA . ARG A 1 78 ? -0.297 0.787 3.300 1.00 94.75 78 ARG A CA 1
ATOM 606 C C . ARG A 1 78 ? -0.370 -0.657 2.814 1.00 94.75 78 ARG A C 1
ATOM 608 O O . ARG A 1 78 ? -0.180 -1.545 3.640 1.00 94.75 78 ARG A O 1
ATOM 615 N N . ILE A 1 79 ? -0.552 -0.878 1.511 1.00 95.44 79 ILE A N 1
ATOM 616 C CA . ILE A 1 79 ? -0.491 -2.214 0.896 1.00 95.44 79 ILE A CA 1
ATOM 617 C C . ILE A 1 79 ? 0.852 -2.871 1.230 1.00 95.44 79 ILE A C 1
ATOM 619 O O . ILE A 1 79 ? 0.894 -3.944 1.824 1.00 95.44 79 ILE A O 1
ATOM 623 N N . ASN A 1 80 ? 1.963 -2.181 0.965 1.00 93.69 80 ASN A N 1
ATOM 624 C CA . ASN A 1 80 ? 3.294 -2.713 1.258 1.00 93.69 80 ASN A CA 1
ATOM 625 C C . ASN A 1 80 ? 3.505 -3.011 2.756 1.00 93.69 80 ASN A C 1
ATOM 627 O O . ASN A 1 80 ? 4.168 -3.980 3.117 1.00 93.69 80 ASN A O 1
ATOM 631 N N . ARG A 1 81 ? 2.941 -2.191 3.653 1.00 92.81 81 ARG A N 1
ATOM 632 C CA . ARG A 1 81 ? 2.993 -2.434 5.103 1.00 92.81 81 ARG A CA 1
ATOM 633 C C . ARG A 1 81 ? 2.183 -3.666 5.509 1.00 92.81 81 ARG A C 1
ATOM 635 O O . ARG A 1 81 ? 2.637 -4.402 6.378 1.00 92.81 81 ARG A O 1
ATOM 642 N N . ALA A 1 82 ? 1.016 -3.888 4.907 1.00 94.06 82 ALA A N 1
ATOM 643 C CA . ALA A 1 82 ? 0.210 -5.081 5.159 1.00 94.06 82 ALA A CA 1
ATOM 644 C C . ALA A 1 82 ? 0.968 -6.351 4.745 1.00 94.06 82 ALA A C 1
ATOM 646 O O . ALA A 1 82 ? 1.120 -7.255 5.562 1.00 94.06 82 ALA A O 1
ATOM 647 N N . LEU A 1 83 ? 1.566 -6.355 3.548 1.00 93.06 83 LEU A N 1
ATOM 648 C CA . LEU A 1 83 ? 2.395 -7.466 3.064 1.00 93.06 83 LEU A CA 1
ATOM 649 C C . LEU A 1 83 ? 3.578 -7.769 4.000 1.00 93.06 83 LEU A C 1
ATOM 651 O O . LEU A 1 83 ? 3.875 -8.928 4.274 1.00 93.06 83 LEU A O 1
ATOM 655 N N . ARG A 1 84 ? 4.226 -6.735 4.558 1.00 90.12 84 ARG A N 1
ATOM 656 C CA . ARG A 1 84 ? 5.303 -6.922 5.547 1.00 90.12 84 ARG A CA 1
ATOM 657 C C . ARG A 1 84 ? 4.834 -7.629 6.810 1.00 90.12 84 ARG A C 1
ATOM 659 O O . ARG A 1 84 ? 5.561 -8.486 7.294 1.00 90.12 84 ARG A O 1
ATOM 666 N N . LYS A 1 85 ? 3.656 -7.269 7.333 1.00 89.62 85 LYS A N 1
ATOM 667 C CA . LYS A 1 85 ? 3.103 -7.888 8.547 1.00 89.62 85 LYS A CA 1
ATOM 668 C C . LYS A 1 85 ? 2.865 -9.384 8.351 1.00 89.62 85 LYS A C 1
ATOM 670 O O . LYS A 1 85 ? 3.244 -10.163 9.221 1.00 89.62 85 LYS A O 1
ATOM 675 N N . VAL A 1 86 ? 2.308 -9.765 7.200 1.00 92.56 86 VAL A N 1
ATOM 676 C CA . VAL A 1 86 ? 2.098 -11.175 6.830 1.00 92.56 86 VAL A CA 1
ATOM 677 C C . VAL A 1 86 ? 3.440 -11.910 6.772 1.00 92.56 86 VAL A C 1
ATOM 679 O O . VAL A 1 86 ? 3.640 -12.866 7.514 1.00 92.56 86 VAL A O 1
ATOM 682 N N . MET A 1 87 ? 4.413 -11.377 6.023 1.00 90.19 87 MET A N 1
ATOM 683 C CA . MET A 1 87 ? 5.758 -11.962 5.913 1.00 90.19 87 MET A CA 1
ATOM 684 C C . MET A 1 87 ? 6.447 -12.149 7.278 1.00 90.19 87 MET A C 1
ATOM 686 O O . MET A 1 87 ? 7.131 -13.146 7.505 1.00 90.19 87 MET A O 1
ATOM 690 N N . THR A 1 88 ? 6.324 -11.182 8.194 1.00 87.56 88 THR A N 1
ATOM 691 C CA . THR A 1 88 ? 6.915 -11.297 9.538 1.00 87.56 88 THR A CA 1
ATOM 692 C C . THR A 1 88 ? 6.191 -12.310 10.418 1.00 87.56 88 THR A C 1
ATOM 694 O O . THR A 1 88 ? 6.852 -12.978 11.209 1.00 87.56 88 THR A O 1
ATOM 697 N N . GLY A 1 89 ? 4.867 -12.434 10.278 1.00 85.75 89 GLY A N 1
ATOM 698 C CA . GLY A 1 89 ? 4.070 -13.421 11.006 1.00 85.75 89 GLY A CA 1
ATOM 699 C C . GLY A 1 89 ? 4.430 -14.849 10.600 1.00 85.75 89 GLY A C 1
ATOM 700 O O . GLY A 1 89 ? 4.759 -15.660 11.460 1.00 85.75 89 GLY A O 1
ATOM 701 N N . GLU A 1 90 ? 4.490 -15.122 9.295 1.00 84.50 90 GLU A N 1
ATOM 702 C CA . GLU A 1 90 ? 4.889 -16.433 8.756 1.00 84.50 90 GLU A CA 1
ATOM 703 C C . GLU A 1 90 ? 6.304 -16.835 9.196 1.00 84.50 90 GLU A C 1
ATOM 705 O O . GLU A 1 90 ? 6.543 -17.964 9.618 1.00 84.50 90 GLU A O 1
ATOM 710 N N . ARG A 1 91 ? 7.254 -15.891 9.171 1.00 75.19 91 ARG A N 1
ATOM 711 C CA . ARG A 1 91 ? 8.634 -16.138 9.626 1.00 75.19 91 ARG A CA 1
ATOM 712 C C . ARG A 1 91 ? 8.738 -16.487 11.109 1.00 75.19 91 ARG A C 1
ATOM 714 O O . ARG A 1 91 ? 9.720 -17.124 11.486 1.00 75.19 91 ARG A O 1
ATOM 721 N N . LYS A 1 92 ? 7.804 -16.019 11.942 1.00 70.50 92 LYS A N 1
ATOM 722 C CA . LYS A 1 92 ? 7.779 -16.345 13.371 1.00 70.50 92 LYS A CA 1
ATOM 723 C C . LYS A 1 92 ? 7.221 -17.754 13.588 1.00 70.50 92 LYS A C 1
ATOM 725 O O . LYS A 1 92 ? 7.860 -18.523 14.289 1.00 70.50 92 LYS A O 1
ATOM 730 N N . GLY A 1 93 ? 6.123 -18.105 12.916 1.00 68.69 93 GLY A N 1
ATOM 731 C CA . GLY A 1 93 ? 5.521 -19.442 13.011 1.00 68.69 93 GLY A CA 1
ATOM 732 C C . GLY A 1 93 ? 6.382 -20.567 12.426 1.00 68.69 93 GLY A C 1
ATOM 733 O O . GLY A 1 93 ? 6.250 -21.703 12.839 1.00 68.69 93 GLY A O 1
ATOM 734 N N . ALA A 1 94 ? 7.299 -20.265 11.502 1.00 58.94 94 ALA A N 1
ATOM 735 C CA . ALA A 1 94 ? 8.251 -21.247 10.969 1.00 58.94 94 ALA A CA 1
ATOM 736 C C . ALA A 1 94 ? 9.482 -21.498 11.871 1.00 58.94 94 ALA A C 1
ATOM 738 O O . ALA A 1 94 ? 10.364 -22.271 11.497 1.00 58.94 94 ALA A O 1
ATOM 739 N N . ARG A 1 95 ? 9.614 -20.774 12.991 1.00 56.16 95 ARG A N 1
ATOM 740 C CA . ARG A 1 95 ? 10.744 -20.878 13.935 1.00 56.16 95 ARG A CA 1
ATOM 741 C C . ARG A 1 95 ? 10.354 -21.474 15.292 1.00 56.16 95 ARG A C 1
ATOM 743 O O . ARG A 1 95 ? 11.254 -21.678 16.104 1.00 56.16 95 ARG A O 1
ATOM 750 N N . GLU A 1 96 ? 9.063 -21.692 15.520 1.00 48.72 96 GLU A N 1
ATOM 751 C CA . GLU A 1 96 ? 8.485 -22.419 16.661 1.00 48.72 96 GLU A CA 1
ATOM 752 C C . GLU A 1 96 ? 8.157 -23.849 16.216 1.00 48.72 96 GLU A C 1
ATOM 754 O O . GLU A 1 96 ? 8.389 -24.769 17.028 1.00 48.72 96 GLU A O 1
#

Foldseek 3Di:
DDDDDDDDDDDDDDDDDDDDDDDDDPDDDDDCPDPPVPVPPVVVPVPPDDDDDDDDDDDDDPVLQVVLPVVPPPSVVVVVVVVVVVVVVVVVVVVD

Sequence (96 aa):
MKLRTRVTKGRRGKTAGRKTAGRRIANLRAAAGGSKRSPNLIAEIGELYRPIKKPVTLRLDADVLAWFKKQGRGYQTRINRALRKVMTGERKGARE

Solvent-accessible surface area (backbone atoms only — not comparable to full-atom values): 6947 Å² total; per-residue (Å²): 143,88,80,88,83,83,92,80,86,79,87,81,81,89,79,90,80,82,89,78,83,80,82,80,79,78,85,84,84,76,78,86,68,76,80,78,71,65,96,51,67,67,69,75,42,75,87,75,69,72,82,82,83,75,95,74,92,79,91,74,58,70,66,62,54,48,59,41,46,74,74,43,86,61,31,70,61,50,52,56,51,52,54,48,54,53,57,54,51,54,59,51,66,75,73,112

Secondary structure (DSSP, 8-state):
--------PPPPPP----PPPP----------------TTHHHHSTTT--PPPPP------HHHHHHHHHT-TTHHHHHHHHHHHHHHHHHHHT--

Radius of gyration: 30.4 Å; Cα contacts (8 Å, |Δi|>4): 7; chains: 1; bounding box: 68×63×66 Å